Protein AF-A0A3D4EAX2-F1 (afdb_monomer)

Secondary structure (DSSP, 8-state):
--TTS---SSPEEETTEEE-SS-TT--SS-TT--EEE-SSTTHHHHHHTTSPTT-BPPPHHHHHTTTTSB---EEETTEEEEEEESS---GGGGGSTT--EEEEE--BBEETT-SS-BTTTTEEEEEEEEEEEETTEEEEEEEEEEEETTEEEEEEES---TTEEEE---EE-

Sequence (173 aa):
MDKNGINFGPGIIIDDVIWAPVNCGATESEQYGKYYTLSNHRAFDDVREACPEGWQLPSCEDFLTLRERATNITINNNTKGVWFSNREVDYMDKYRKDIVAVFFPASGSMRMANDNPLGKESSGEYWTSESQFDSNAYEVSNVWLFYNTGKAAIETTLHVSYANGLSVRCVKK

pLDDT: mean 76.11, std 14.44, range [41.97, 94.5]

Structure (mmCIF, N/CA/C/O backbone):
data_AF-A0A3D4EAX2-F1
#
_entry.id   AF-A0A3D4EAX2-F1
#
loop_
_atom_site.group_PDB
_atom_site.id
_atom_site.type_symbol
_atom_site.label_atom_id
_atom_site.label_alt_id
_atom_site.label_comp_id
_atom_site.label_asym_id
_atom_site.label_entity_id
_atom_site.label_seq_id
_atom_site.pdbx_PDB_ins_code
_atom_site.Cartn_x
_atom_site.Cartn_y
_atom_site.Cartn_z
_atom_site.occupancy
_atom_site.B_iso_or_equiv
_atom_site.auth_seq_id
_atom_site.auth_comp_id
_atom_site.auth_asym_id
_atom_site.auth_atom_id
_atom_site.pdbx_PDB_model_num
ATOM 1 N N . MET A 1 1 ? 4.263 -15.351 3.133 1.00 53.34 1 MET A N 1
ATOM 2 C CA . MET A 1 1 ? 5.486 -15.795 2.435 1.00 53.34 1 MET A CA 1
ATOM 3 C C . MET A 1 1 ? 5.644 -14.940 1.195 1.00 53.34 1 MET A C 1
ATOM 5 O O . MET A 1 1 ? 4.724 -14.987 0.398 1.00 53.34 1 MET A O 1
ATOM 9 N N . ASP A 1 2 ? 6.690 -14.121 1.079 1.00 60.00 2 ASP A N 1
ATOM 10 C CA . ASP A 1 2 ? 7.005 -13.366 -0.146 1.00 60.00 2 ASP A CA 1
ATOM 11 C C . ASP A 1 2 ? 7.640 -14.278 -1.218 1.00 60.00 2 ASP A C 1
ATOM 13 O O . ASP A 1 2 ? 7.827 -15.476 -0.985 1.00 60.00 2 ASP A O 1
ATOM 17 N N . LYS A 1 3 ? 7.992 -13.732 -2.392 1.00 56.53 3 LYS A N 1
ATOM 18 C CA . LYS A 1 3 ? 8.606 -14.512 -3.485 1.00 56.53 3 LYS A CA 1
ATOM 19 C C . LYS A 1 3 ? 9.954 -15.166 -3.138 1.00 56.53 3 LYS A C 1
ATOM 21 O O . LYS A 1 3 ? 10.424 -16.008 -3.891 1.00 56.53 3 LYS A O 1
ATOM 26 N N . ASN A 1 4 ? 10.568 -14.798 -2.010 1.00 59.88 4 ASN A N 1
ATOM 27 C CA . ASN A 1 4 ? 11.835 -15.351 -1.526 1.00 59.88 4 ASN A CA 1
ATOM 28 C C . ASN A 1 4 ? 11.642 -16.321 -0.349 1.00 59.88 4 ASN A C 1
ATOM 30 O O . ASN A 1 4 ? 12.619 -16.712 0.287 1.00 59.88 4 ASN A O 1
ATOM 34 N N . GLY A 1 5 ? 10.403 -16.699 -0.021 1.00 58.22 5 GLY A N 1
ATOM 35 C CA . GLY A 1 5 ? 10.131 -17.642 1.061 1.00 58.22 5 GLY A CA 1
ATOM 36 C C . GLY A 1 5 ? 10.018 -17.011 2.454 1.00 58.22 5 GLY A C 1
ATOM 37 O O . GLY A 1 5 ? 9.813 -17.737 3.427 1.00 58.22 5 GLY A O 1
ATOM 38 N N . ILE A 1 6 ? 10.088 -15.680 2.593 1.00 63.84 6 ILE A N 1
ATOM 39 C CA . ILE A 1 6 ? 10.049 -15.027 3.910 1.00 63.84 6 ILE A CA 1
ATOM 40 C C . ILE A 1 6 ? 8.600 -14.876 4.378 1.00 63.84 6 ILE A C 1
ATOM 42 O O . ILE A 1 6 ? 7.769 -14.245 3.718 1.00 63.84 6 ILE A O 1
ATOM 46 N N . ASN A 1 7 ? 8.264 -15.472 5.525 1.00 66.12 7 ASN A N 1
ATOM 47 C CA . ASN A 1 7 ? 6.908 -15.475 6.064 1.00 66.12 7 ASN A CA 1
ATOM 48 C C . ASN A 1 7 ? 6.746 -14.516 7.251 1.00 66.12 7 ASN A C 1
ATOM 50 O O . ASN A 1 7 ? 7.128 -14.835 8.369 1.00 66.12 7 ASN A O 1
ATOM 54 N N . PHE A 1 8 ? 6.100 -13.376 7.014 1.00 70.00 8 PHE A N 1
ATOM 55 C CA . PHE A 1 8 ? 5.812 -12.357 8.030 1.00 70.00 8 PHE A CA 1
ATOM 56 C C . PHE A 1 8 ? 4.486 -12.577 8.775 1.00 70.00 8 PHE A C 1
ATOM 58 O O . PHE A 1 8 ? 3.895 -11.636 9.296 1.00 70.00 8 PHE A O 1
ATOM 65 N N . GLY A 1 9 ? 4.008 -13.821 8.811 1.00 75.50 9 GLY A N 1
ATOM 66 C CA . GLY A 1 9 ? 2.752 -14.195 9.452 1.00 75.50 9 GLY A CA 1
ATOM 67 C C . GLY A 1 9 ? 1.587 -14.387 8.474 1.00 75.50 9 GLY A C 1
ATOM 68 O O . GLY A 1 9 ? 1.766 -14.319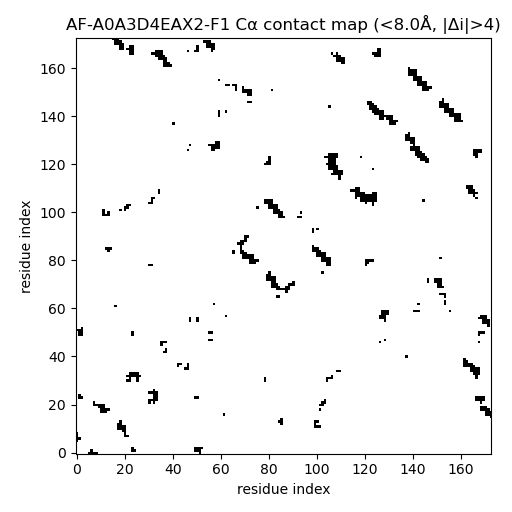 7.252 1.00 75.50 9 GLY A O 1
ATOM 69 N N . PRO A 1 10 ? 0.391 -14.702 9.004 1.00 83.19 10 PRO A N 1
ATOM 70 C CA . PRO A 1 10 ? -0.803 -14.911 8.195 1.00 83.19 10 PRO A CA 1
ATOM 71 C C . PRO A 1 10 ? -1.265 -13.613 7.520 1.00 83.19 10 PRO A C 1
ATOM 73 O O . PRO A 1 10 ? -0.934 -12.510 7.953 1.00 83.19 10 PRO A O 1
ATOM 76 N N . GLY A 1 11 ? -2.052 -13.760 6.453 1.00 87.69 11 GLY A N 1
ATOM 77 C CA . GLY A 1 11 ? -2.754 -12.635 5.844 1.00 87.69 11 GLY A CA 1
ATOM 78 C C . GLY A 1 11 ? -3.774 -12.025 6.804 1.00 87.69 11 GLY A C 1
ATOM 79 O O . GLY A 1 11 ? -4.354 -12.726 7.634 1.00 87.69 11 GLY A O 1
ATOM 80 N N . ILE A 1 12 ? -3.980 -10.719 6.679 1.00 89.69 12 ILE A N 1
ATOM 81 C CA . ILE A 1 12 ? -4.881 -9.939 7.520 1.00 89.69 12 ILE A CA 1
ATOM 82 C C . ILE A 1 12 ? -6.174 -9.694 6.752 1.00 89.69 12 ILE A C 1
ATOM 84 O O . ILE A 1 12 ? -6.160 -9.059 5.702 1.00 89.69 12 ILE A O 1
ATOM 88 N N . ILE A 1 13 ? -7.282 -10.211 7.271 1.00 90.12 13 ILE A N 1
ATOM 89 C CA . ILE A 1 13 ? -8.594 -10.088 6.635 1.00 90.12 13 ILE A CA 1
ATOM 90 C C . ILE A 1 13 ? -9.207 -8.742 7.025 1.00 90.12 13 ILE A C 1
ATOM 92 O O . ILE A 1 13 ? -9.443 -8.487 8.208 1.00 90.12 13 ILE A O 1
ATOM 96 N N . ILE A 1 14 ? -9.460 -7.893 6.033 1.00 86.94 14 ILE A N 1
ATOM 97 C CA . ILE A 1 14 ? -10.247 -6.666 6.171 1.00 86.94 14 ILE A CA 1
ATOM 98 C C . ILE A 1 14 ? -11.342 -6.736 5.114 1.00 86.94 14 ILE A C 1
ATOM 100 O O . ILE A 1 14 ? -11.050 -6.744 3.920 1.00 86.94 14 ILE A O 1
ATOM 104 N N . ASP A 1 15 ? -12.588 -6.832 5.577 1.00 85.94 15 ASP A N 1
ATOM 105 C CA . ASP A 1 15 ? -13.743 -7.240 4.769 1.00 85.94 15 ASP A CA 1
ATOM 106 C C . ASP A 1 15 ? -13.476 -8.555 4.020 1.00 85.94 15 ASP A C 1
ATOM 108 O O . ASP A 1 15 ? -13.076 -9.545 4.633 1.00 85.94 15 ASP A O 1
ATOM 112 N N . ASP A 1 16 ? -13.661 -8.548 2.702 1.00 89.12 16 ASP A N 1
ATOM 113 C CA . ASP A 1 16 ? -13.468 -9.688 1.812 1.00 89.12 16 ASP A CA 1
ATOM 114 C C . ASP A 1 16 ? -12.062 -9.706 1.180 1.00 89.12 16 ASP A C 1
ATOM 116 O O . ASP A 1 16 ? -11.790 -10.492 0.273 1.00 89.12 16 ASP A O 1
ATOM 120 N N . VAL A 1 17 ? -11.144 -8.846 1.647 1.00 92.12 17 VAL A N 1
ATOM 121 C CA . VAL A 1 17 ? -9.770 -8.748 1.133 1.00 92.12 17 VAL A CA 1
ATOM 122 C C . VAL A 1 17 ? -8.772 -9.226 2.182 1.00 92.12 17 VAL A C 1
ATOM 124 O O . VAL A 1 17 ? -8.700 -8.723 3.306 1.00 92.12 17 VAL A O 1
ATOM 127 N N . ILE A 1 18 ? -7.935 -10.186 1.794 1.00 93.88 18 ILE A N 1
ATOM 128 C CA . ILE A 1 18 ? -6.834 -10.674 2.620 1.00 93.88 18 ILE A CA 1
ATOM 129 C C . ILE A 1 18 ? -5.571 -9.898 2.245 1.00 93.88 18 ILE A C 1
ATOM 131 O O . ILE A 1 18 ? -4.991 -10.115 1.184 1.00 93.88 18 ILE A O 1
ATOM 135 N N . TRP A 1 19 ? -5.104 -9.024 3.129 1.00 93.38 19 TRP A N 1
ATOM 136 C CA . TRP A 1 19 ? -3.898 -8.221 2.941 1.00 93.38 19 TRP A CA 1
ATOM 137 C C . TRP A 1 19 ? -2.638 -8.950 3.402 1.00 93.38 19 TRP A C 1
ATOM 139 O O . TRP A 1 19 ? -2.620 -9.612 4.443 1.00 93.38 19 TRP A O 1
ATOM 149 N N . ALA A 1 20 ? -1.544 -8.799 2.655 1.00 93.44 20 ALA A N 1
ATOM 150 C CA . ALA A 1 20 ? -0.243 -9.276 3.101 1.00 93.44 20 ALA A CA 1
ATOM 151 C C . ALA A 1 20 ? 0.201 -8.488 4.350 1.00 93.44 20 ALA A C 1
ATOM 153 O O . ALA A 1 20 ? 0.024 -7.267 4.402 1.00 93.44 20 ALA A O 1
ATOM 154 N N . PRO A 1 21 ? 0.817 -9.137 5.354 1.00 90.75 21 PRO A N 1
ATOM 155 C CA . PRO A 1 21 ? 1.182 -8.470 6.606 1.00 90.75 21 PRO A CA 1
ATOM 156 C C . PRO A 1 21 ? 2.315 -7.443 6.444 1.00 90.75 21 PRO A C 1
ATOM 158 O O . PRO A 1 21 ? 2.395 -6.497 7.227 1.00 90.75 21 PRO A O 1
ATOM 161 N N . VAL A 1 22 ? 3.143 -7.554 5.395 1.00 91.62 22 VAL A N 1
ATOM 162 C CA . VAL A 1 22 ? 4.217 -6.593 5.067 1.00 91.62 22 VAL A CA 1
ATOM 163 C C . VAL A 1 22 ? 4.293 -6.286 3.567 1.00 91.62 22 VAL A C 1
ATOM 165 O O . VAL A 1 22 ? 3.704 -6.995 2.749 1.00 91.62 22 VAL A O 1
ATOM 168 N N . ASN A 1 23 ? 5.032 -5.229 3.215 1.00 92.62 23 ASN A N 1
ATOM 169 C CA . ASN A 1 23 ? 5.394 -4.920 1.831 1.00 92.62 23 ASN A CA 1
ATOM 170 C C . ASN A 1 23 ? 6.325 -6.005 1.272 1.00 92.62 23 ASN A C 1
ATOM 172 O O . ASN A 1 23 ? 7.128 -6.587 2.007 1.00 92.62 23 ASN A O 1
ATOM 176 N N . CYS A 1 24 ? 6.270 -6.251 -0.035 1.00 90.94 24 CYS A N 1
ATOM 177 C CA . CYS A 1 24 ? 7.199 -7.172 -0.681 1.00 90.94 24 CYS A CA 1
ATOM 178 C C . CYS A 1 24 ? 8.654 -6.725 -0.485 1.00 90.94 24 CYS A C 1
ATOM 180 O O . CYS A 1 24 ? 8.990 -5.542 -0.591 1.00 90.94 24 CYS A O 1
ATOM 182 N N . GLY A 1 25 ? 9.526 -7.692 -0.191 1.00 88.75 25 GLY A N 1
ATOM 183 C CA . GLY A 1 25 ? 10.940 -7.442 0.066 1.00 88.75 25 GLY A CA 1
ATOM 184 C C . GLY A 1 25 ? 11.254 -6.809 1.423 1.00 88.75 25 GLY A C 1
ATOM 185 O O . GLY A 1 25 ? 12.405 -6.425 1.624 1.00 88.75 25 GLY A O 1
ATOM 186 N N . ALA A 1 26 ? 10.280 -6.696 2.333 1.00 89.62 26 ALA A N 1
ATOM 187 C CA . ALA A 1 26 ? 10.557 -6.341 3.721 1.00 89.62 26 ALA A CA 1
ATOM 188 C C . ALA A 1 26 ? 11.442 -7.401 4.395 1.00 89.62 26 ALA A C 1
ATOM 190 O O . ALA A 1 26 ? 11.414 -8.578 4.033 1.00 89.62 26 ALA A O 1
ATOM 191 N N . THR A 1 27 ? 12.224 -6.974 5.382 1.00 87.81 27 THR A N 1
ATOM 192 C CA . THR A 1 27 ? 13.052 -7.814 6.260 1.00 87.81 27 THR A CA 1
ATOM 193 C C . THR A 1 27 ? 12.905 -7.338 7.707 1.00 87.81 27 THR A C 1
ATOM 195 O O . THR A 1 27 ? 12.295 -6.301 7.966 1.00 87.81 27 THR A O 1
ATOM 198 N N . GLU A 1 28 ? 13.474 -8.066 8.672 1.00 81.81 28 GLU A N 1
ATOM 199 C CA . GLU A 1 28 ? 13.486 -7.622 10.077 1.00 81.81 28 GLU A CA 1
ATOM 200 C C . GLU A 1 28 ? 14.156 -6.248 10.256 1.00 81.81 28 GLU A C 1
ATOM 202 O O . GLU A 1 28 ? 13.723 -5.454 11.092 1.00 81.81 28 GLU A O 1
ATOM 207 N N . SER A 1 29 ? 15.179 -5.955 9.445 1.00 84.75 29 SER A N 1
ATOM 208 C CA . SER A 1 29 ? 15.936 -4.700 9.482 1.00 84.75 29 SER A CA 1
ATOM 209 C C . SER A 1 29 ? 15.396 -3.614 8.546 1.00 84.75 29 SER A C 1
ATOM 211 O O . SER A 1 29 ? 15.726 -2.448 8.733 1.00 84.75 29 SER A O 1
ATOM 213 N N . GLU A 1 30 ? 14.606 -3.974 7.531 1.00 87.69 30 GLU A N 1
ATOM 214 C CA . GLU A 1 30 ? 14.038 -3.047 6.545 1.00 87.69 30 GLU A CA 1
ATOM 215 C C . GLU A 1 30 ? 12.545 -3.330 6.357 1.00 87.69 30 GLU A C 1
ATOM 217 O O . GLU A 1 30 ? 12.123 -4.108 5.500 1.00 87.69 30 GLU A O 1
ATOM 222 N N . GLN A 1 31 ? 11.728 -2.708 7.200 1.00 89.44 31 GLN A N 1
ATOM 223 C CA . GLN A 1 31 ? 10.286 -2.946 7.244 1.00 89.44 31 GLN A CA 1
ATOM 224 C C . GLN A 1 31 ? 9.493 -2.108 6.234 1.00 89.44 31 GLN A C 1
ATOM 226 O O . GLN A 1 31 ? 8.312 -2.391 6.021 1.00 89.44 31 GLN A O 1
ATOM 231 N N . TYR A 1 32 ? 10.105 -1.104 5.587 1.00 90.75 32 TYR A N 1
ATOM 232 C CA . TYR A 1 32 ? 9.440 -0.350 4.518 1.00 90.75 32 TYR A CA 1
ATOM 233 C C . TYR A 1 32 ? 9.305 -1.184 3.233 1.00 90.75 32 TYR A C 1
ATOM 235 O O . TYR A 1 32 ? 8.423 -0.911 2.415 1.00 90.75 32 TYR A O 1
ATOM 243 N N . GLY A 1 33 ? 10.111 -2.240 3.081 1.00 90.50 33 GLY A N 1
ATOM 244 C CA . GLY A 1 33 ? 10.117 -3.113 1.909 1.00 90.50 33 GLY A CA 1
ATOM 245 C C . GLY A 1 33 ? 10.938 -2.567 0.744 1.00 90.50 33 GLY A C 1
ATOM 246 O O . GLY A 1 33 ? 11.654 -1.573 0.866 1.00 90.50 33 GLY A O 1
ATOM 247 N N . LYS A 1 34 ? 10.856 -3.250 -0.402 1.00 89.75 34 LYS A N 1
ATOM 248 C CA . LYS A 1 34 ? 11.548 -2.843 -1.631 1.00 89.75 34 LYS A CA 1
ATOM 249 C C . LYS A 1 34 ? 10.698 -1.881 -2.457 1.00 89.75 34 LYS A C 1
ATOM 251 O O . LYS A 1 34 ? 9.468 -1.947 -2.449 1.00 89.75 34 LYS A O 1
ATOM 256 N N . TYR A 1 35 ? 11.383 -1.036 -3.219 1.00 88.12 35 TYR A N 1
ATOM 257 C CA . TYR A 1 35 ? 10.782 -0.238 -4.283 1.00 88.12 35 TYR A CA 1
ATOM 258 C C . TYR A 1 35 ? 10.903 -0.987 -5.605 1.00 88.12 35 TYR A C 1
ATOM 260 O O . TYR A 1 35 ? 11.965 -1.525 -5.923 1.00 88.12 35 TYR A O 1
ATOM 268 N N . TYR A 1 36 ? 9.822 -0.999 -6.372 1.00 85.56 36 TYR A N 1
ATOM 269 C CA . TYR A 1 36 ? 9.753 -1.626 -7.686 1.00 85.56 36 TYR A CA 1
ATOM 270 C C . TYR A 1 36 ? 9.533 -0.531 -8.724 1.00 85.56 36 TYR A C 1
ATOM 272 O O . TYR A 1 36 ? 8.622 0.275 -8.559 1.00 85.56 36 TYR A O 1
ATOM 280 N N . THR A 1 37 ? 10.379 -0.458 -9.748 1.00 79.94 37 THR A N 1
ATOM 281 C CA . THR A 1 37 ? 10.351 0.590 -10.781 1.00 79.94 37 THR A CA 1
ATOM 282 C C . THR A 1 37 ? 9.860 0.036 -12.111 1.00 79.94 37 THR A C 1
ATOM 284 O O . THR A 1 37 ? 10.070 -1.136 -12.420 1.00 79.94 37 THR A O 1
ATOM 287 N N . LEU A 1 38 ? 9.274 0.902 -12.941 1.00 74.75 38 LEU A N 1
ATOM 288 C CA . LEU A 1 38 ? 8.928 0.562 -14.317 1.00 74.75 38 LEU A CA 1
ATOM 289 C C . LEU A 1 38 ? 10.023 1.040 -15.261 1.00 74.75 38 LEU A C 1
ATOM 291 O O . LEU A 1 38 ? 9.974 2.145 -15.789 1.00 74.75 38 LEU A O 1
ATOM 295 N N . SER A 1 39 ? 11.040 0.208 -15.476 1.00 63.84 39 SER A N 1
ATOM 296 C CA . SER A 1 39 ? 12.099 0.528 -16.443 1.00 63.84 39 SER A CA 1
ATOM 297 C C . SER A 1 39 ? 11.609 0.493 -17.902 1.00 63.84 39 SER A C 1
ATOM 299 O O . SER A 1 39 ? 12.236 1.099 -18.768 1.00 63.84 39 SER A O 1
ATOM 301 N N . ASN A 1 40 ? 10.505 -0.213 -18.183 1.00 59.88 40 ASN A N 1
ATOM 302 C CA . ASN A 1 40 ? 9.794 -0.294 -19.466 1.00 59.88 40 ASN A CA 1
ATOM 303 C C . ASN A 1 40 ? 8.475 -1.090 -19.284 1.00 59.88 40 ASN A C 1
ATOM 305 O O . ASN A 1 40 ? 8.097 -1.424 -18.168 1.00 59.88 40 ASN A O 1
ATOM 309 N N . HIS A 1 41 ? 7.789 -1.439 -20.375 1.00 54.97 41 HIS A N 1
ATOM 310 C CA . HIS A 1 41 ? 6.531 -2.198 -20.349 1.00 54.97 41 HIS A CA 1
ATOM 311 C C . HIS A 1 41 ? 6.614 -3.579 -19.686 1.00 54.97 41 HIS A C 1
ATOM 313 O O . HIS A 1 41 ? 5.693 -3.961 -18.972 1.00 54.97 41 HIS A O 1
ATOM 319 N N . ARG A 1 42 ? 7.723 -4.310 -19.870 1.00 60.62 42 ARG A N 1
ATOM 320 C CA . ARG A 1 42 ? 7.944 -5.605 -19.202 1.00 60.62 42 ARG A CA 1
ATOM 321 C C . ARG A 1 42 ? 8.170 -5.436 -17.707 1.00 60.62 42 ARG A C 1
ATOM 323 O O . ARG A 1 42 ? 7.889 -6.343 -16.940 1.00 60.62 42 ARG A O 1
ATOM 330 N N . ALA A 1 43 ? 8.616 -4.259 -17.278 1.00 65.06 43 ALA A N 1
ATOM 331 C CA . ALA A 1 43 ? 8.815 -3.991 -15.864 1.00 65.06 43 ALA A CA 1
ATOM 332 C C . ALA A 1 43 ? 7.491 -3.931 -15.083 1.00 65.06 43 ALA A C 1
ATOM 334 O O . ALA A 1 43 ? 7.508 -4.085 -13.867 1.00 65.06 43 ALA A O 1
ATOM 335 N N . PHE A 1 44 ? 6.334 -3.760 -15.742 1.00 71.75 44 PHE A N 1
ATOM 336 C CA . PHE A 1 44 ? 5.052 -3.898 -15.040 1.00 71.75 44 PHE A CA 1
ATOM 337 C C . PHE A 1 44 ? 4.750 -5.364 -14.702 1.00 71.75 44 PHE A C 1
ATOM 339 O O . PHE A 1 44 ? 4.159 -5.640 -13.658 1.00 71.75 44 PHE A O 1
ATOM 346 N N . ASP A 1 45 ? 5.235 -6.311 -15.509 1.00 73.25 45 ASP A N 1
ATOM 347 C CA . ASP A 1 45 ? 5.189 -7.730 -15.155 1.00 73.25 45 ASP A CA 1
ATOM 348 C C . ASP A 1 45 ? 6.098 -8.017 -13.951 1.00 73.25 45 ASP A C 1
ATOM 350 O O . ASP A 1 45 ? 5.653 -8.686 -13.026 1.00 73.25 45 ASP A O 1
ATOM 354 N N . ASP A 1 46 ? 7.278 -7.390 -13.851 1.00 76.94 46 ASP A N 1
ATOM 355 C CA . ASP A 1 46 ? 8.142 -7.507 -12.659 1.00 76.94 46 ASP A CA 1
ATOM 356 C C . ASP A 1 46 ? 7.450 -7.017 -11.368 1.00 76.94 46 ASP A C 1
ATOM 358 O O . ASP A 1 46 ? 7.669 -7.570 -10.283 1.00 76.94 46 ASP A O 1
ATOM 362 N N . VAL A 1 47 ? 6.613 -5.972 -11.465 1.00 82.88 47 VAL A N 1
ATOM 363 C CA . VAL A 1 47 ? 5.795 -5.475 -10.343 1.00 82.88 47 VAL A CA 1
ATOM 364 C C . VAL A 1 47 ? 4.699 -6.479 -9.984 1.00 82.88 47 VAL A C 1
ATOM 366 O O . VAL A 1 47 ? 4.489 -6.748 -8.802 1.00 82.88 47 VAL A O 1
ATOM 369 N N . ARG A 1 48 ? 4.024 -7.080 -10.972 1.00 81.44 48 ARG A N 1
ATOM 370 C CA . ARG A 1 48 ? 3.013 -8.128 -10.732 1.00 81.44 48 ARG A CA 1
ATOM 371 C C . ARG A 1 48 ? 3.631 -9.382 -10.111 1.00 81.44 48 ARG A C 1
ATOM 373 O O . ARG A 1 48 ? 3.104 -9.907 -9.133 1.00 81.44 48 ARG A O 1
ATOM 380 N N . GLU A 1 49 ? 4.787 -9.802 -10.613 1.00 85.00 49 GLU A N 1
ATOM 381 C CA . GLU A 1 49 ? 5.577 -10.937 -10.122 1.00 85.00 49 GLU A CA 1
ATOM 382 C C . GLU A 1 49 ? 6.276 -10.657 -8.780 1.00 85.00 49 GLU A C 1
ATOM 384 O O . GLU A 1 49 ? 6.890 -11.543 -8.176 1.00 85.00 49 GLU A O 1
ATOM 389 N N . ALA A 1 50 ? 6.202 -9.427 -8.261 1.00 88.12 50 ALA A N 1
ATOM 390 C CA . ALA A 1 50 ? 6.604 -9.152 -6.887 1.00 88.12 50 ALA A CA 1
ATOM 391 C C . ALA A 1 50 ? 5.721 -9.903 -5.885 1.00 88.12 50 ALA A C 1
ATOM 393 O O . ALA A 1 50 ? 6.196 -10.244 -4.795 1.00 88.12 50 ALA A O 1
ATOM 394 N N . CYS A 1 51 ? 4.457 -10.145 -6.243 1.00 89.69 51 CYS A N 1
ATOM 395 C CA . CYS A 1 51 ? 3.548 -10.910 -5.417 1.00 89.69 51 CYS A CA 1
ATOM 396 C C . CYS A 1 51 ? 3.827 -12.419 -5.526 1.00 89.69 51 CYS A C 1
ATOM 398 O O . CYS A 1 51 ? 3.997 -12.947 -6.622 1.00 89.69 51 CYS A O 1
ATOM 400 N N . PRO A 1 52 ? 3.900 -13.126 -4.387 1.00 87.38 52 PRO A N 1
ATOM 401 C CA . PRO A 1 52 ? 4.096 -14.574 -4.346 1.00 87.38 52 PRO A CA 1
ATOM 402 C C . PRO A 1 52 ? 2.883 -15.323 -4.914 1.00 87.38 52 PRO A C 1
ATOM 404 O O . PRO A 1 52 ? 1.787 -14.775 -4.997 1.00 87.38 52 PRO A O 1
ATOM 407 N N . GLU A 1 53 ? 3.052 -16.607 -5.233 1.00 85.88 53 GLU A N 1
ATOM 408 C CA . GLU A 1 53 ? 1.984 -17.432 -5.809 1.00 85.88 53 GLU A CA 1
ATOM 409 C C . GLU A 1 53 ? 0.680 -17.388 -4.986 1.00 85.88 53 GLU A C 1
ATOM 411 O O . GLU A 1 53 ? 0.666 -17.473 -3.749 1.00 85.88 53 GLU A O 1
ATOM 416 N N . GLY A 1 54 ? -0.435 -17.221 -5.700 1.00 88.88 54 GLY A N 1
ATOM 417 C CA . GLY A 1 54 ? -1.768 -17.057 -5.129 1.00 88.88 54 GLY A CA 1
ATOM 418 C C . GLY A 1 54 ? -2.036 -15.676 -4.530 1.00 88.88 54 GLY A C 1
ATOM 419 O O . GLY A 1 54 ? -3.138 -15.459 -4.047 1.00 88.88 54 GLY A O 1
ATOM 420 N N . TRP A 1 55 ? -1.070 -14.758 -4.528 1.00 92.25 55 TRP A N 1
ATOM 421 C CA . TRP A 1 55 ? -1.267 -13.352 -4.186 1.00 92.25 55 TRP A CA 1
ATOM 422 C C . TRP A 1 55 ? -1.192 -12.486 -5.443 1.00 92.25 55 TRP A C 1
ATOM 424 O O . TRP A 1 55 ? -0.540 -12.845 -6.418 1.00 92.25 55 TRP A O 1
ATOM 434 N N . GLN A 1 56 ? -1.833 -11.324 -5.407 1.00 92.88 56 GLN A N 1
ATOM 435 C CA . GLN A 1 56 ? -1.884 -10.392 -6.533 1.00 92.88 56 GLN A CA 1
ATOM 436 C C . GLN A 1 56 ? -1.697 -8.944 -6.080 1.00 92.88 56 GLN A C 1
ATOM 438 O O . GLN A 1 56 ? -1.787 -8.639 -4.886 1.00 92.88 56 GLN A O 1
ATOM 443 N N . LEU A 1 57 ? -1.442 -8.052 -7.041 1.00 90.25 57 LEU A N 1
ATOM 444 C CA . LEU A 1 57 ? -1.495 -6.616 -6.791 1.00 90.25 57 LEU A CA 1
ATOM 445 C C . LEU A 1 57 ? -2.930 -6.201 -6.419 1.00 90.25 57 LEU A C 1
ATOM 447 O O . LEU A 1 57 ? -3.877 -6.656 -7.063 1.00 90.25 57 LEU A O 1
ATOM 451 N N . PRO A 1 58 ? -3.100 -5.335 -5.412 1.00 90.31 58 PRO A N 1
ATOM 452 C CA . PRO A 1 58 ? -4.386 -4.736 -5.083 1.00 90.31 58 PRO A CA 1
ATOM 453 C C . PRO A 1 58 ? -4.851 -3.809 -6.203 1.00 90.31 58 PRO A C 1
ATOM 455 O O . PRO A 1 58 ? -4.046 -3.152 -6.856 1.00 90.31 58 PRO A O 1
ATOM 458 N N . SER A 1 59 ? -6.159 -3.738 -6.392 1.00 87.88 59 SER A N 1
ATOM 459 C CA . SER A 1 59 ? -6.819 -2.692 -7.177 1.00 87.88 59 SER A CA 1
ATOM 460 C C . SER A 1 59 ? -6.865 -1.366 -6.406 1.00 87.88 59 SER A C 1
ATOM 462 O O . SER A 1 59 ? -6.704 -1.330 -5.182 1.00 87.88 59 SER A O 1
ATOM 464 N N . CYS A 1 60 ? -7.140 -0.262 -7.093 1.00 83.31 60 CYS A N 1
ATOM 465 C CA . CYS A 1 60 ? -7.516 1.000 -6.465 1.00 83.31 60 CYS A CA 1
ATOM 466 C C . CYS A 1 60 ? -8.726 0.816 -5.539 1.00 83.31 60 CYS A C 1
ATOM 468 O O . CYS A 1 60 ? -8.744 1.377 -4.445 1.00 83.31 60 CYS A O 1
ATOM 470 N N . GLU A 1 61 ? -9.712 0.012 -5.947 1.00 84.56 61 GLU A N 1
ATOM 471 C CA . GLU A 1 61 ? -10.903 -0.273 -5.140 1.00 84.56 61 GLU A CA 1
ATOM 472 C C . GLU A 1 61 ? -10.537 -0.936 -3.805 1.00 84.56 61 GLU A C 1
ATOM 474 O O . GLU A 1 61 ? -11.030 -0.503 -2.764 1.00 84.56 61 GLU A O 1
ATOM 479 N N . ASP A 1 62 ? -9.591 -1.884 -3.807 1.00 88.94 62 ASP A N 1
ATOM 480 C CA . ASP A 1 62 ? -9.095 -2.524 -2.579 1.00 88.94 62 ASP A CA 1
ATOM 481 C C . ASP A 1 62 ? -8.573 -1.498 -1.584 1.00 88.94 62 ASP A C 1
ATOM 483 O O . ASP A 1 62 ? -8.943 -1.514 -0.412 1.00 88.94 62 ASP A O 1
ATOM 487 N N . PHE A 1 63 ? -7.748 -0.564 -2.049 1.00 86.38 63 PH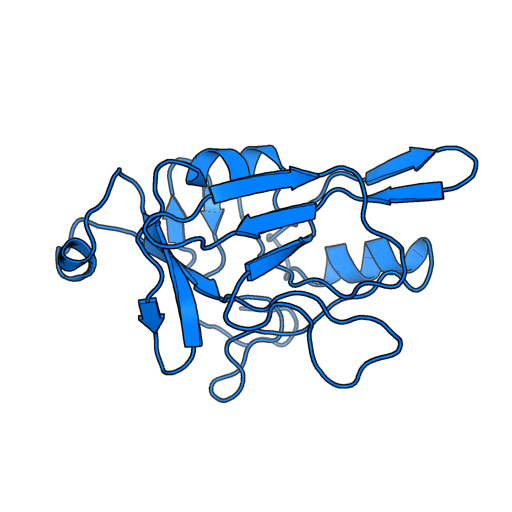E A N 1
ATOM 488 C CA . PHE A 1 63 ? -7.246 0.508 -1.202 1.00 86.38 63 PHE A CA 1
ATOM 489 C C . PHE A 1 63 ? -8.351 1.447 -0.722 1.00 86.38 63 PHE A C 1
ATOM 491 O O . PHE A 1 63 ? -8.337 1.852 0.439 1.00 86.38 63 PHE A O 1
ATOM 498 N N . LEU A 1 64 ? -9.321 1.784 -1.573 1.00 82.88 64 LEU A N 1
ATOM 499 C CA . LEU A 1 64 ? -10.429 2.662 -1.194 1.00 82.88 64 LEU A CA 1
ATOM 500 C C . LEU A 1 64 ? -11.289 2.065 -0.074 1.00 82.88 64 LEU A C 1
ATOM 502 O O . LEU A 1 64 ? -11.791 2.828 0.754 1.00 82.88 64 LEU A O 1
ATOM 506 N N . THR A 1 65 ? -11.379 0.734 0.041 1.00 84.31 65 THR A N 1
ATOM 507 C CA . THR A 1 65 ? -12.040 0.088 1.193 1.00 84.31 65 THR A CA 1
ATOM 508 C C . THR A 1 65 ? -11.376 0.430 2.535 1.00 84.31 65 THR A C 1
ATOM 510 O O . THR A 1 65 ? -12.023 0.405 3.583 1.00 84.31 65 THR A O 1
ATOM 513 N N . LEU A 1 66 ? -10.089 0.792 2.535 1.00 83.69 66 LEU A N 1
ATOM 514 C CA . LEU A 1 66 ? -9.338 1.133 3.745 1.00 83.69 66 LEU A CA 1
ATOM 515 C C . LEU A 1 66 ? -9.503 2.604 4.161 1.00 83.69 66 LEU A C 1
ATOM 517 O O . LEU A 1 66 ? -9.155 2.964 5.287 1.00 83.69 66 LEU A O 1
ATOM 521 N N . ARG A 1 67 ? -10.038 3.462 3.282 1.00 77.69 67 ARG A N 1
ATOM 522 C CA . ARG A 1 67 ? -9.965 4.930 3.392 1.00 77.69 67 ARG A CA 1
ATOM 523 C C . ARG A 1 67 ? -10.466 5.490 4.719 1.00 77.69 67 ARG A C 1
ATOM 525 O O . ARG A 1 67 ? -9.810 6.344 5.306 1.00 77.69 67 ARG A O 1
ATOM 532 N N . GLU A 1 68 ? -11.600 5.004 5.207 1.00 75.38 68 GLU A N 1
ATOM 533 C CA . GLU A 1 68 ? -12.206 5.513 6.444 1.00 75.38 68 GLU A CA 1
ATOM 534 C C . GLU A 1 68 ? -11.788 4.725 7.697 1.00 75.38 68 GLU A C 1
ATOM 536 O O . GLU A 1 68 ? -12.268 4.998 8.793 1.00 75.38 68 GLU A O 1
ATOM 541 N N . ARG A 1 69 ? -10.868 3.760 7.561 1.00 78.38 69 ARG A N 1
ATOM 542 C CA . ARG A 1 69 ? -10.472 2.820 8.629 1.00 78.38 69 ARG A CA 1
ATOM 543 C C . ARG A 1 69 ? -9.053 3.036 9.142 1.00 78.38 69 ARG A C 1
ATOM 545 O O . ARG A 1 69 ? -8.472 2.156 9.780 1.00 78.38 69 ARG A O 1
ATOM 552 N N . ALA A 1 70 ? -8.493 4.190 8.812 1.00 79.31 70 ALA A N 1
ATOM 553 C CA . ALA A 1 70 ? -7.117 4.543 9.082 1.00 79.31 70 ALA A CA 1
ATOM 554 C C . ALA A 1 70 ? -6.954 5.194 10.458 1.00 79.31 70 ALA A C 1
ATOM 556 O O . ALA A 1 70 ? -7.701 6.107 10.813 1.00 79.31 70 ALA A O 1
ATOM 557 N N . THR A 1 71 ? -5.930 4.785 11.202 1.00 77.69 71 THR A N 1
ATOM 558 C CA . THR A 1 71 ? -5.501 5.501 12.407 1.00 77.69 71 THR A CA 1
ATOM 559 C C . THR A 1 71 ? -4.729 6.776 12.056 1.00 77.69 71 THR A C 1
ATOM 561 O O . THR A 1 71 ? -4.330 7.013 10.913 1.00 77.69 71 THR A O 1
ATOM 564 N N . ASN A 1 72 ? -4.395 7.561 13.080 1.00 76.81 72 ASN A N 1
ATOM 565 C CA . ASN A 1 72 ? -3.299 8.527 12.991 1.00 76.81 72 ASN A CA 1
ATOM 566 C C . ASN A 1 72 ? -1.967 7.827 12.687 1.00 76.81 72 ASN A C 1
ATOM 568 O O . ASN A 1 72 ? -1.817 6.626 12.946 1.00 76.81 72 ASN A O 1
ATOM 572 N N . ILE A 1 73 ? -0.988 8.593 12.187 1.00 78.44 73 ILE A N 1
ATOM 573 C CA . ILE A 1 73 ? 0.392 8.108 12.047 1.00 78.44 73 ILE A CA 1
ATOM 574 C C . ILE A 1 73 ? 0.862 7.566 13.384 1.00 78.44 73 ILE A C 1
ATOM 576 O O . ILE A 1 73 ? 0.705 8.202 14.428 1.00 78.44 73 ILE A O 1
ATOM 580 N N . THR A 1 74 ? 1.509 6.414 13.335 1.00 84.00 74 THR A N 1
ATOM 581 C CA . THR A 1 74 ? 2.184 5.839 14.484 1.00 84.00 74 THR A CA 1
ATOM 582 C C . THR A 1 74 ? 3.536 5.260 14.094 1.00 84.00 74 THR A C 1
ATOM 584 O O . THR A 1 74 ? 3.923 5.252 12.925 1.00 84.00 74 THR A O 1
ATOM 587 N N . ILE A 1 75 ? 4.256 4.782 15.103 1.00 87.31 75 ILE A N 1
ATOM 588 C CA . ILE A 1 75 ? 5.500 4.043 14.959 1.00 87.31 75 ILE A CA 1
ATOM 589 C C . ILE A 1 75 ? 5.214 2.590 15.331 1.00 87.31 75 I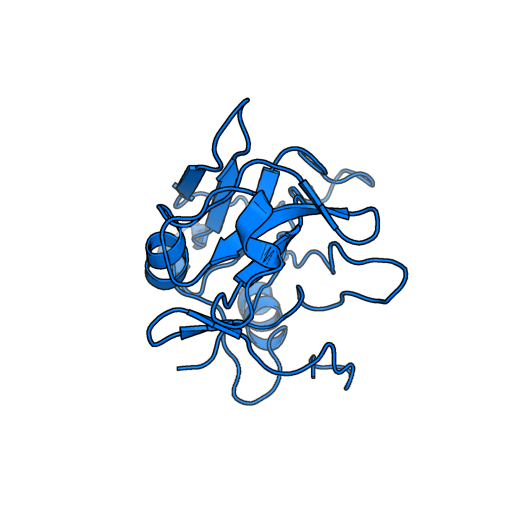LE A C 1
ATOM 591 O O . ILE A 1 75 ? 4.758 2.301 16.438 1.00 87.31 75 ILE A O 1
ATOM 595 N N . ASN A 1 76 ? 5.500 1.677 14.409 1.00 85.25 76 ASN A N 1
ATOM 596 C CA . ASN A 1 76 ? 5.460 0.238 14.629 1.00 85.25 76 ASN A CA 1
ATOM 597 C C . ASN A 1 76 ? 6.855 -0.334 14.367 1.00 85.25 76 ASN A C 1
ATOM 599 O O . ASN A 1 76 ? 7.369 -0.171 13.268 1.00 85.25 76 ASN A O 1
ATOM 603 N N . ASN A 1 77 ? 7.481 -0.954 15.371 1.00 84.69 77 ASN A N 1
ATOM 604 C CA . ASN A 1 77 ? 8.842 -1.504 15.281 1.00 84.69 77 ASN A CA 1
ATOM 605 C C . ASN A 1 77 ? 9.855 -0.561 14.587 1.00 84.69 77 ASN A C 1
ATOM 607 O O . ASN A 1 77 ? 10.579 -0.978 13.687 1.00 84.69 77 ASN A O 1
ATOM 611 N N . ASN A 1 78 ? 9.899 0.709 15.016 1.00 87.62 78 ASN A N 1
ATOM 612 C CA . ASN A 1 78 ? 10.737 1.794 14.466 1.00 87.62 78 ASN A CA 1
ATOM 613 C C . ASN A 1 78 ? 10.392 2.263 13.040 1.00 87.62 78 ASN A C 1
ATOM 615 O O . ASN A 1 78 ? 11.122 3.062 12.461 1.00 87.62 78 ASN A O 1
ATOM 619 N N . THR A 1 79 ? 9.253 1.838 12.502 1.00 90.06 79 THR A N 1
ATOM 620 C CA . THR A 1 79 ? 8.760 2.225 11.176 1.00 90.06 79 THR A CA 1
ATOM 621 C C . THR A 1 79 ? 7.564 3.151 11.334 1.00 90.06 79 THR A C 1
ATOM 623 O O . THR A 1 79 ? 6.595 2.797 12.009 1.00 90.06 79 THR A O 1
ATOM 626 N N . LYS A 1 80 ? 7.604 4.340 10.724 1.00 90.38 80 LYS A N 1
ATOM 627 C CA . LYS A 1 80 ? 6.438 5.235 10.683 1.00 90.38 80 LYS A CA 1
ATOM 628 C C . LYS A 1 80 ? 5.447 4.772 9.628 1.00 90.38 80 LYS A C 1
ATOM 630 O O . LYS A 1 80 ? 5.840 4.294 8.566 1.00 90.38 80 LYS A O 1
ATOM 635 N N . GLY A 1 81 ? 4.163 4.932 9.914 1.00 87.69 81 GLY A N 1
ATOM 636 C CA . GLY A 1 81 ? 3.092 4.513 9.019 1.00 87.69 81 GLY A CA 1
ATOM 637 C C . GLY A 1 81 ? 1.735 4.536 9.701 1.00 87.69 81 GLY A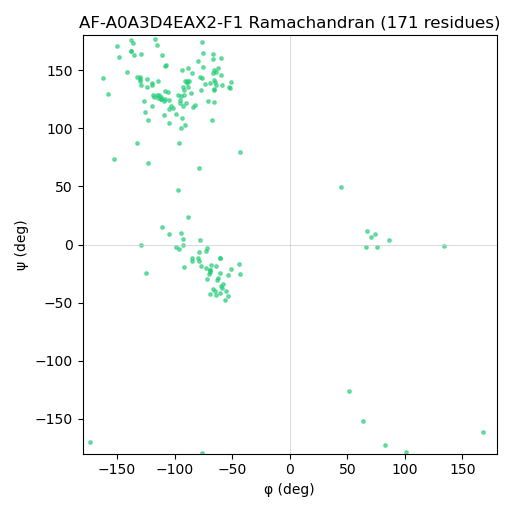 C 1
ATOM 638 O O . GLY A 1 81 ? 1.562 5.178 10.739 1.00 87.69 81 GLY A O 1
ATOM 639 N N . VAL A 1 82 ? 0.778 3.827 9.115 1.00 86.12 82 VAL A N 1
ATOM 640 C CA . VAL A 1 82 ? -0.621 3.837 9.547 1.00 86.12 82 VAL A CA 1
ATOM 641 C C . VAL A 1 82 ? -1.171 2.427 9.655 1.00 86.12 82 VAL A C 1
ATOM 643 O O . VAL A 1 82 ? -0.824 1.544 8.870 1.00 86.12 82 VAL A O 1
ATOM 646 N N . TRP A 1 83 ? -2.036 2.226 10.646 1.00 86.75 83 TRP A N 1
ATOM 647 C CA . TRP A 1 83 ? -2.844 1.023 10.748 1.00 86.75 83 TRP A CA 1
ATOM 648 C C . TRP A 1 83 ? -4.181 1.241 10.056 1.00 86.75 83 TRP A C 1
ATOM 650 O O . TRP A 1 83 ? -4.854 2.240 10.304 1.00 86.75 83 TRP A O 1
ATOM 660 N N . PHE A 1 84 ? -4.575 0.273 9.240 1.00 86.19 84 PHE A N 1
ATOM 661 C CA . PHE A 1 84 ? -5.939 0.147 8.748 1.00 86.19 84 PHE A CA 1
ATOM 662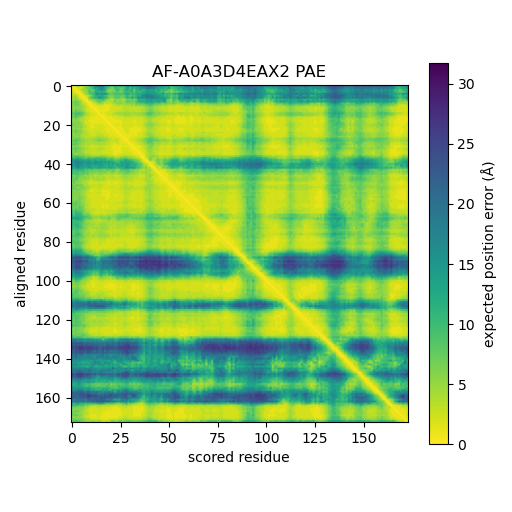 C C . PHE A 1 84 ? -6.581 -1.051 9.424 1.00 86.19 84 PHE A C 1
ATOM 664 O O . PHE A 1 84 ? -5.958 -2.110 9.495 1.00 86.19 84 PHE A O 1
ATOM 671 N N . SER A 1 85 ? -7.794 -0.893 9.944 1.00 84.12 85 SER A N 1
ATOM 672 C CA . SER A 1 85 ? -8.493 -1.980 10.634 1.00 84.12 85 SER A CA 1
ATOM 673 C C . SER A 1 85 ? -9.779 -2.393 9.927 1.00 84.12 85 SER A C 1
ATOM 675 O O . SER A 1 85 ? -10.165 -1.790 8.933 1.00 84.12 85 SER A O 1
ATOM 677 N N . ASN A 1 86 ? -10.457 -3.418 10.441 1.00 77.56 86 ASN A N 1
ATOM 678 C CA . ASN A 1 86 ? -11.767 -3.857 9.957 1.00 77.56 86 ASN A CA 1
ATOM 679 C C . ASN A 1 86 ? -12.954 -2.992 10.431 1.00 77.56 86 ASN A C 1
ATOM 681 O O . ASN A 1 86 ? -14.104 -3.319 10.148 1.00 77.56 86 ASN A O 1
ATOM 685 N N . ARG A 1 87 ? -12.706 -1.896 11.155 1.00 73.56 87 ARG A N 1
ATOM 686 C CA . ARG A 1 87 ? -13.720 -0.916 11.577 1.00 73.56 87 ARG A CA 1
ATOM 687 C C . ARG A 1 87 ? -13.105 0.485 11.703 1.00 73.56 87 ARG A C 1
ATOM 689 O O . ARG A 1 87 ? -11.889 0.642 11.621 1.00 73.56 87 ARG A O 1
ATOM 696 N N . GLU A 1 88 ? -13.925 1.513 11.887 1.00 65.00 88 GLU A N 1
ATOM 697 C CA . GLU A 1 88 ? -13.418 2.838 12.269 1.00 65.00 88 GLU A CA 1
ATOM 698 C C . GLU A 1 88 ? -12.809 2.733 13.681 1.00 65.00 88 GLU A C 1
ATOM 700 O O . GLU A 1 88 ? -13.471 2.247 14.600 1.00 65.00 88 GLU A O 1
ATOM 705 N N . VAL A 1 89 ? -11.527 3.080 13.840 1.00 60.03 89 VAL A N 1
ATOM 706 C CA . VAL A 1 89 ? -10.758 2.822 15.074 1.00 60.03 89 VAL A CA 1
ATOM 707 C C . VAL A 1 89 ? -10.034 4.056 15.586 1.00 60.03 89 VAL A C 1
ATOM 709 O O . VAL A 1 89 ? -9.435 4.811 14.822 1.00 60.03 89 VAL A O 1
ATOM 712 N N . ASP A 1 90 ? -10.016 4.182 16.913 1.00 57.59 90 ASP A N 1
ATOM 713 C CA . ASP A 1 90 ? -9.144 5.088 17.660 1.00 57.59 90 ASP A CA 1
ATOM 714 C C . ASP A 1 90 ? -7.863 4.340 18.101 1.00 57.59 90 ASP A C 1
ATOM 716 O O . ASP A 1 90 ? -7.875 3.129 18.311 1.00 57.59 90 ASP A O 1
ATOM 720 N N . TYR A 1 91 ? -6.723 5.021 18.244 1.00 53.88 91 TYR A N 1
ATOM 721 C CA . TYR A 1 91 ? -5.372 4.422 18.356 1.00 53.88 91 TYR A CA 1
ATOM 722 C C . TYR A 1 91 ? -5.199 3.341 19.454 1.00 53.88 91 TYR A C 1
ATOM 724 O O . TYR A 1 91 ? -4.345 2.453 19.341 1.00 53.88 91 TYR A O 1
ATOM 732 N N . MET A 1 92 ? -6.004 3.391 20.519 1.00 54.78 92 MET A N 1
ATOM 733 C CA . MET A 1 92 ? -5.919 2.484 21.676 1.00 54.78 92 MET A CA 1
ATOM 734 C C . MET A 1 92 ? -6.541 1.099 21.440 1.00 54.78 92 MET A C 1
ATOM 736 O O . MET A 1 92 ? -6.372 0.187 22.251 1.00 54.78 92 MET A O 1
ATOM 740 N N . ASP A 1 93 ? -7.194 0.913 20.300 1.00 57.25 93 ASP A N 1
ATOM 741 C CA . ASP A 1 93 ? -7.944 -0.290 19.963 1.00 57.25 93 ASP A CA 1
ATOM 742 C C . ASP A 1 93 ? -7.096 -1.477 19.501 1.00 57.25 93 ASP A C 1
ATOM 744 O O . ASP A 1 93 ? -7.550 -2.619 19.550 1.00 57.25 93 ASP A O 1
ATOM 748 N N . LYS A 1 94 ? -5.820 -1.247 19.175 1.00 50.22 94 LYS A N 1
ATOM 749 C CA . LYS A 1 94 ? -4.859 -2.298 18.790 1.00 50.22 94 LYS A CA 1
ATOM 750 C C . LYS A 1 94 ? -4.606 -3.368 19.865 1.00 50.22 94 LYS A C 1
ATOM 752 O O . LYS A 1 94 ? -3.969 -4.378 19.585 1.00 50.22 94 LYS A O 1
ATOM 757 N N . TYR A 1 95 ? -5.064 -3.142 21.098 1.00 57.75 95 TYR A N 1
ATOM 758 C CA . TYR A 1 95 ? -4.958 -4.095 22.207 1.00 57.75 95 TYR A CA 1
ATOM 759 C C . TYR A 1 95 ? -6.244 -4.903 22.441 1.00 57.75 95 TYR A C 1
ATOM 761 O O . TYR A 1 95 ? -6.267 -5.772 23.318 1.00 57.75 95 TYR A O 1
ATOM 769 N N . ARG A 1 96 ? -7.319 -4.644 21.682 1.00 64.62 96 ARG A N 1
ATOM 770 C CA . ARG A 1 96 ? -8.556 -5.426 21.761 1.00 64.62 96 ARG A CA 1
ATOM 771 C C . ARG A 1 96 ? -8.459 -6.657 20.857 1.00 64.62 96 ARG A C 1
ATOM 773 O O . ARG A 1 96 ? -8.088 -6.562 19.694 1.00 64.62 96 ARG A O 1
ATOM 780 N N . LYS A 1 97 ? -8.789 -7.834 21.404 1.00 63.69 97 LYS A N 1
ATOM 781 C CA . LYS A 1 97 ? -8.640 -9.136 20.719 1.00 63.69 97 LYS A CA 1
ATOM 782 C C . LYS A 1 97 ? -9.521 -9.297 19.474 1.00 63.69 97 LYS A C 1
ATOM 784 O O . LYS A 1 97 ? -9.268 -10.191 18.677 1.00 63.69 97 LYS A O 1
ATOM 789 N N . ASP A 1 98 ? -10.561 -8.484 19.334 1.00 70.25 98 ASP A N 1
ATOM 790 C CA . ASP A 1 98 ? -11.525 -8.511 18.233 1.00 70.25 98 ASP A CA 1
ATOM 791 C C . ASP A 1 98 ? -11.156 -7.568 17.074 1.00 70.25 98 ASP A C 1
ATOM 793 O O . ASP A 1 98 ? -11.890 -7.487 16.086 1.00 70.25 98 ASP A O 1
ATOM 797 N N . ILE A 1 99 ? -10.039 -6.844 17.185 1.00 72.31 99 ILE A N 1
ATOM 798 C CA . ILE A 1 99 ? -9.613 -5.863 16.189 1.00 72.31 99 ILE A CA 1
ATOM 799 C C . ILE A 1 99 ? -8.495 -6.452 15.347 1.00 72.31 99 ILE A C 1
ATOM 801 O O . ILE A 1 99 ? -7.429 -6.821 15.835 1.00 72.31 99 ILE A O 1
ATOM 805 N N . VAL A 1 100 ? -8.778 -6.541 14.053 1.00 81.88 100 VAL A N 1
ATOM 806 C CA . VAL A 1 100 ? -7.850 -7.016 13.036 1.00 81.88 100 VAL A CA 1
ATOM 807 C C . VAL A 1 100 ? -7.369 -5.789 12.277 1.00 81.88 100 VAL A C 1
ATOM 809 O O . VAL A 1 100 ? -8.186 -5.008 11.788 1.00 81.88 100 VAL A O 1
ATOM 812 N N . ALA A 1 101 ? -6.053 -5.592 12.225 1.00 86.06 101 ALA A N 1
ATOM 813 C CA . ALA A 1 101 ? -5.450 -4.433 11.587 1.00 86.06 101 ALA A CA 1
ATOM 814 C C . ALA A 1 101 ? -4.173 -4.797 10.829 1.00 86.06 101 ALA A C 1
ATOM 816 O O . ALA A 1 101 ? -3.430 -5.698 11.218 1.00 86.06 101 ALA A O 1
ATOM 817 N N . VAL A 1 102 ? -3.915 -4.062 9.752 1.00 88.44 102 VAL A N 1
ATOM 818 C CA . VAL A 1 102 ? -2.728 -4.181 8.905 1.00 88.44 102 VAL A CA 1
ATOM 819 C C . VAL A 1 102 ? -1.964 -2.863 8.914 1.00 88.44 102 VAL A C 1
ATOM 821 O O . VAL A 1 102 ? -2.556 -1.785 8.847 1.00 88.44 102 VAL A O 1
ATOM 824 N N . PHE A 1 103 ? -0.639 -2.944 9.013 1.00 89.31 103 PHE A N 1
ATOM 825 C CA . PHE A 1 103 ? 0.226 -1.771 9.020 1.00 89.31 103 PHE A CA 1
ATOM 826 C C . PHE A 1 103 ? 0.797 -1.487 7.633 1.00 89.31 103 PHE A C 1
ATOM 828 O O . PHE A 1 103 ? 1.423 -2.352 7.005 1.00 89.31 103 PHE A O 1
ATOM 835 N N . PHE A 1 104 ? 0.640 -0.244 7.196 1.00 91.00 104 PHE A N 1
ATOM 836 C CA . PHE A 1 104 ? 1.211 0.286 5.968 1.00 91.00 104 PHE A CA 1
ATOM 837 C C . PHE A 1 104 ? 2.323 1.278 6.308 1.00 91.00 104 PHE A C 1
ATOM 839 O O . PHE A 1 104 ? 2.047 2.356 6.844 1.00 91.00 104 PHE A O 1
ATOM 846 N N . PRO A 1 105 ? 3.586 0.933 6.004 1.00 91.88 105 PRO A N 1
ATOM 847 C CA . PRO A 1 105 ? 4.702 1.845 6.164 1.00 91.88 105 PRO A CA 1
ATOM 848 C C . PRO A 1 105 ? 4.534 3.118 5.330 1.00 91.88 105 PRO A C 1
ATOM 850 O O . PRO A 1 105 ? 4.040 3.099 4.199 1.00 91.88 105 PRO A O 1
ATOM 853 N N . ALA A 1 106 ? 5.020 4.224 5.876 1.00 89.56 106 ALA A N 1
ATOM 854 C CA . ALA A 1 106 ? 5.233 5.470 5.163 1.00 89.56 106 ALA A CA 1
ATOM 855 C C . ALA A 1 106 ? 6.528 5.383 4.334 1.00 89.56 106 ALA A C 1
ATOM 857 O O . ALA A 1 106 ? 7.527 6.026 4.655 1.00 89.56 106 ALA A O 1
ATOM 858 N N . SER A 1 107 ? 6.558 4.509 3.325 1.00 89.75 107 SER A N 1
ATOM 859 C CA . SER A 1 107 ? 7.748 4.266 2.497 1.00 89.75 107 SER A CA 1
ATOM 860 C C . SER A 1 107 ? 8.095 5.433 1.571 1.00 89.75 107 SER A C 1
ATOM 862 O O . SER A 1 107 ? 9.262 5.622 1.242 1.00 89.75 107 SER A O 1
ATOM 864 N N . GLY A 1 108 ? 7.122 6.260 1.199 1.00 88.19 108 GLY A N 1
ATOM 865 C CA . GLY A 1 108 ? 7.293 7.249 0.144 1.00 88.19 108 GLY A CA 1
ATOM 866 C C . GLY A 1 108 ? 7.552 6.591 -1.215 1.00 88.19 108 GLY A C 1
ATOM 867 O O . GLY A 1 108 ? 7.136 5.456 -1.456 1.00 88.19 108 GLY A O 1
ATOM 868 N N . SER A 1 109 ? 8.263 7.293 -2.094 1.00 85.56 109 SER A N 1
ATOM 869 C CA . SER A 1 109 ? 8.649 6.806 -3.423 1.00 85.56 109 SER A CA 1
ATOM 870 C C . SER A 1 109 ? 10.136 6.995 -3.697 1.00 85.56 109 SER A C 1
ATOM 872 O O . SER A 1 109 ? 10.754 7.988 -3.312 1.00 85.56 109 SER A O 1
ATOM 874 N N . MET A 1 110 ? 10.734 6.043 -4.408 1.00 86.12 110 MET A N 1
ATOM 875 C CA . MET A 1 110 ? 12.112 6.146 -4.876 1.00 86.12 110 MET A CA 1
ATOM 876 C C . MET A 1 110 ? 12.139 6.788 -6.260 1.00 86.12 110 MET A C 1
ATOM 878 O O . MET A 1 110 ? 11.567 6.236 -7.187 1.00 86.12 110 MET A O 1
ATOM 882 N N . ARG A 1 111 ? 12.827 7.912 -6.461 1.00 77.50 111 ARG A N 1
ATOM 883 C CA . ARG A 1 111 ? 13.065 8.413 -7.827 1.00 77.50 111 ARG A CA 1
ATOM 884 C C . ARG A 1 111 ? 14.358 7.821 -8.363 1.00 77.50 111 ARG A C 1
ATOM 886 O O . ARG A 1 111 ? 15.334 7.801 -7.626 1.00 77.50 111 ARG A O 1
ATOM 893 N N . MET A 1 112 ? 14.400 7.418 -9.637 1.00 63.88 112 MET A N 1
ATOM 894 C CA . MET A 1 112 ? 15.592 6.805 -10.264 1.00 63.88 112 MET A CA 1
ATOM 895 C C . MET A 1 112 ? 16.902 7.605 -10.087 1.00 63.88 112 MET A C 1
ATOM 897 O O . MET A 1 112 ? 17.977 7.036 -10.229 1.00 63.88 112 MET A O 1
ATOM 901 N N . ALA A 1 113 ? 16.827 8.909 -9.799 1.00 59.66 113 ALA A N 1
ATOM 902 C CA . ALA A 1 113 ? 17.982 9.788 -9.616 1.00 59.66 113 ALA A CA 1
ATOM 903 C C . ALA A 1 113 ? 18.422 9.990 -8.148 1.00 59.66 113 ALA A C 1
ATOM 905 O O . ALA A 1 113 ? 19.409 10.685 -7.916 1.00 59.66 113 ALA A O 1
ATOM 906 N N . ASN A 1 114 ? 17.704 9.433 -7.166 1.00 63.31 114 ASN A N 1
ATOM 907 C CA . ASN A 1 114 ? 17.952 9.680 -5.744 1.00 63.31 114 ASN A CA 1
ATOM 908 C C . ASN A 1 114 ? 18.306 8.380 -5.011 1.00 63.31 114 ASN A C 1
ATOM 910 O O . ASN A 1 114 ? 17.622 7.378 -5.183 1.00 63.31 114 ASN A O 1
ATOM 914 N N . ASP A 1 115 ? 19.282 8.435 -4.101 1.00 70.69 115 ASP A N 1
ATOM 915 C CA . ASP A 1 115 ? 19.554 7.337 -3.154 1.00 70.69 115 ASP A CA 1
ATOM 916 C C . ASP A 1 115 ? 18.583 7.334 -1.955 1.00 70.69 115 ASP A C 1
ATOM 918 O O . ASP A 1 115 ? 18.527 6.379 -1.182 1.00 70.69 115 ASP A O 1
ATOM 922 N N . ASN A 1 116 ? 17.802 8.410 -1.794 1.00 82.19 116 ASN A N 1
ATOM 923 C CA . ASN A 1 116 ? 16.866 8.599 -0.689 1.00 82.19 116 ASN A CA 1
ATOM 924 C C . ASN A 1 116 ? 15.413 8.650 -1.192 1.00 82.19 116 ASN A C 1
ATOM 926 O O . ASN A 1 116 ? 15.113 9.466 -2.075 1.00 82.19 116 ASN A O 1
ATOM 930 N N . PRO A 1 117 ? 14.492 7.856 -0.608 1.00 87.06 117 PRO A N 1
ATOM 931 C CA . PRO A 1 117 ? 13.082 7.915 -0.973 1.00 87.06 117 PRO A CA 1
ATOM 932 C C . PRO A 1 117 ? 12.463 9.262 -0.583 1.00 87.06 117 PRO A C 1
ATOM 934 O O . PRO A 1 117 ? 12.629 9.749 0.538 1.00 87.06 117 PRO A O 1
ATOM 937 N N . LEU A 1 118 ? 11.726 9.862 -1.512 1.00 85.94 118 LEU A N 1
ATOM 938 C CA . LEU A 1 118 ? 10.949 11.073 -1.282 1.00 85.94 118 LEU A CA 1
ATOM 939 C C . LEU A 1 118 ? 9.710 10.748 -0.456 1.00 85.94 118 LEU A C 1
ATOM 941 O O . LEU A 1 118 ? 9.045 9.749 -0.703 1.00 85.94 118 LEU A O 1
ATOM 945 N N . GLY A 1 119 ? 9.382 11.601 0.513 1.00 82.88 119 GLY A N 1
ATOM 946 C CA . GLY A 1 119 ? 8.191 11.412 1.343 1.00 82.88 119 GLY A CA 1
ATOM 947 C C . GLY A 1 119 ? 8.279 10.241 2.327 1.00 82.88 119 GLY A C 1
ATOM 948 O O . GLY A 1 119 ? 7.296 9.981 3.018 1.00 82.88 119 GLY A O 1
ATOM 949 N N . LYS A 1 120 ? 9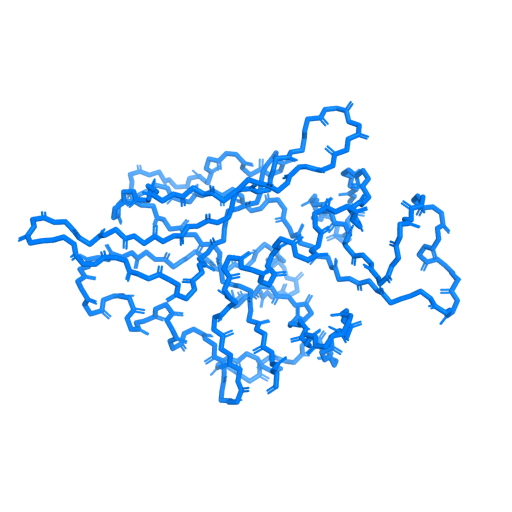.438 9.568 2.460 1.00 87.81 120 LYS A N 1
ATOM 950 C CA . LYS A 1 120 ? 9.651 8.563 3.514 1.00 87.81 120 LYS A CA 1
ATOM 951 C C . LYS A 1 120 ? 9.268 9.159 4.868 1.00 87.81 120 LYS A C 1
ATOM 953 O O . LYS A 1 120 ? 9.517 10.335 5.133 1.00 87.81 120 LYS A O 1
ATOM 958 N N . GLU A 1 121 ? 8.627 8.353 5.704 1.00 87.62 121 GLU A N 1
ATOM 959 C CA . GLU A 1 121 ? 8.060 8.743 6.998 1.00 87.62 121 GLU A CA 1
ATOM 960 C C . GLU A 1 121 ? 6.878 9.729 6.953 1.00 87.62 121 GLU A C 1
ATOM 962 O O . GLU A 1 121 ? 6.319 10.033 8.008 1.00 87.62 121 GLU A O 1
ATOM 967 N N . SER A 1 122 ? 6.475 10.196 5.766 1.00 82.50 122 SER A N 1
ATOM 968 C CA . SER A 1 122 ? 5.447 11.233 5.568 1.00 82.50 122 SER A CA 1
ATOM 969 C C . SER A 1 122 ? 4.303 10.802 4.644 1.00 82.50 122 SER A C 1
ATOM 971 O O . SER A 1 122 ? 3.193 11.319 4.764 1.00 82.50 122 SER A O 1
ATOM 973 N N . SER A 1 123 ? 4.546 9.844 3.750 1.00 82.88 123 SER A N 1
ATOM 974 C CA . SER A 1 123 ? 3.546 9.236 2.873 1.00 82.88 123 SER A CA 1
ATOM 975 C C . SER A 1 123 ? 3.891 7.777 2.575 1.00 82.88 123 SER A C 1
ATOM 977 O O . SER A 1 123 ? 5.020 7.337 2.780 1.00 82.88 123 SER A O 1
ATOM 979 N N . GLY A 1 124 ? 2.915 6.990 2.130 1.00 86.00 124 GLY A N 1
ATOM 980 C CA . GLY A 1 124 ? 3.142 5.661 1.560 1.00 86.00 124 GLY A CA 1
ATOM 981 C C . GLY A 1 124 ? 2.646 5.627 0.121 1.00 86.00 124 GLY A C 1
ATOM 982 O O . GLY A 1 124 ? 1.507 6.010 -0.124 1.00 86.00 124 GLY A O 1
ATOM 983 N N . GLU A 1 125 ? 3.477 5.184 -0.820 1.00 86.69 125 GLU A N 1
ATOM 984 C CA . GLU A 1 125 ? 3.090 5.100 -2.229 1.00 86.69 125 GLU A CA 1
ATOM 985 C C . GLU A 1 125 ? 3.144 3.655 -2.722 1.00 86.69 125 GLU A C 1
ATOM 987 O O . GLU A 1 125 ? 4.164 2.970 -2.581 1.00 86.69 125 GLU A O 1
ATOM 992 N N . TYR A 1 126 ? 2.034 3.197 -3.300 1.00 88.00 126 TYR A N 1
ATOM 993 C CA . TYR A 1 126 ? 1.829 1.789 -3.624 1.00 88.00 126 TYR A CA 1
ATOM 994 C C . TYR A 1 126 ? 1.385 1.588 -5.064 1.00 88.00 126 TYR A C 1
ATOM 996 O O . TYR A 1 126 ? 0.507 2.302 -5.548 1.00 88.00 126 TYR A O 1
ATOM 1004 N N . TRP A 1 127 ? 1.958 0.576 -5.714 1.00 88.50 127 TRP A N 1
ATOM 1005 C CA . TRP A 1 127 ? 1.462 0.082 -6.995 1.00 88.50 127 TRP A CA 1
ATOM 1006 C C . TRP A 1 127 ? 0.079 -0.547 -6.849 1.00 88.50 127 TRP A C 1
ATOM 1008 O O . TRP A 1 127 ? -0.169 -1.274 -5.881 1.00 88.50 127 TRP A O 1
ATOM 1018 N N . THR A 1 128 ? -0.779 -0.323 -7.843 1.00 86.12 128 THR A N 1
ATOM 1019 C CA . THR A 1 128 ? -2.030 -1.066 -8.001 1.00 86.12 128 THR A CA 1
ATOM 1020 C C . THR A 1 128 ? -2.022 -1.903 -9.282 1.00 86.12 128 THR A C 1
ATOM 1022 O O . THR A 1 128 ? -1.081 -1.852 -10.077 1.00 86.12 128 THR A O 1
ATOM 1025 N N . SER A 1 129 ? -3.033 -2.754 -9.450 1.00 85.50 129 SER A N 1
ATOM 1026 C CA . SER A 1 129 ? -3.162 -3.650 -10.602 1.00 85.50 129 SER A CA 1
ATOM 1027 C C . SER A 1 129 ? -3.639 -2.941 -11.871 1.00 85.50 129 SER A C 1
ATOM 1029 O O . SER A 1 129 ? -3.442 -3.467 -12.971 1.00 85.50 129 SER A O 1
ATOM 1031 N N . GLU A 1 130 ? -4.240 -1.757 -11.742 1.00 77.44 130 GLU A N 1
ATOM 1032 C CA . GLU A 1 130 ? -4.708 -0.966 -12.870 1.00 77.44 130 GLU A CA 1
ATOM 1033 C C . GLU A 1 130 ? -3.542 -0.368 -13.661 1.00 77.44 130 GLU A C 1
ATOM 1035 O O . GLU A 1 130 ? -2.717 0.398 -13.161 1.00 77.44 130 GLU A O 1
ATOM 1040 N N . SER A 1 131 ? -3.533 -0.680 -14.952 1.00 66.12 131 SER A N 1
ATOM 1041 C CA . SER A 1 131 ? -2.684 -0.049 -15.953 1.00 66.12 131 SER A CA 1
ATOM 1042 C C . SER A 1 131 ? -3.572 0.449 -17.086 1.00 66.12 131 SER A C 1
ATOM 1044 O O . SER A 1 131 ? -4.298 -0.353 -17.680 1.00 66.12 131 SER A O 1
ATOM 1046 N N . GLN A 1 132 ? -3.514 1.739 -17.402 1.00 53.94 132 GLN A N 1
ATOM 1047 C CA . GLN A 1 132 ? -4.063 2.276 -18.640 1.00 53.94 132 GLN A CA 1
ATOM 1048 C C . GLN A 1 132 ? -2.958 2.341 -19.698 1.00 53.94 132 GLN A C 1
ATOM 1050 O O . GLN A 1 132 ? -1.862 2.854 -19.485 1.00 53.94 132 GLN A O 1
ATOM 1055 N N . PHE A 1 133 ? -3.246 1.767 -20.861 1.00 47.25 133 PHE A N 1
ATOM 1056 C CA . PHE A 1 133 ? -2.382 1.861 -22.027 1.00 47.25 133 PHE A CA 1
ATOM 1057 C C . PHE A 1 133 ? -2.885 3.031 -22.871 1.00 47.25 133 PHE A C 1
ATOM 1059 O O . PHE A 1 133 ? -3.855 2.857 -23.608 1.00 47.25 133 PHE A O 1
ATOM 1066 N N . ASP A 1 134 ? -2.244 4.199 -22.793 1.00 41.97 134 ASP A N 1
ATOM 1067 C CA . ASP A 1 134 ? -2.340 5.151 -23.898 1.00 41.97 134 ASP A CA 1
ATOM 1068 C C . ASP A 1 134 ? -1.211 4.852 -24.891 1.00 41.97 134 ASP A C 1
ATOM 1070 O O . ASP A 1 134 ? -0.075 4.536 -24.533 1.00 41.97 134 ASP A O 1
ATOM 1074 N N . SER A 1 135 ? -1.546 4.962 -26.168 1.00 46.28 135 SER A N 1
ATOM 1075 C CA . SER A 1 135 ? -0.715 4.809 -27.359 1.00 46.28 135 SER A CA 1
ATOM 1076 C C . SER A 1 135 ? 0.668 5.481 -27.305 1.00 46.28 135 SER A C 1
ATOM 1078 O O . SER A 1 135 ? 1.535 5.109 -28.093 1.00 46.28 135 SER A O 1
ATOM 1080 N N . ASN A 1 136 ? 0.907 6.414 -26.374 1.00 45.88 136 ASN A N 1
ATOM 1081 C CA . ASN A 1 136 ? 2.189 7.095 -26.175 1.00 45.88 136 ASN A CA 1
ATOM 1082 C C . ASN A 1 136 ? 2.712 7.091 -24.720 1.00 45.88 136 ASN A C 1
ATOM 1084 O O . ASN A 1 136 ? 3.801 7.617 -24.476 1.00 45.88 136 ASN A O 1
ATOM 1088 N N . ALA A 1 137 ? 1.991 6.496 -23.760 1.00 47.72 137 ALA A N 1
ATOM 1089 C CA . ALA A 1 137 ? 2.423 6.360 -22.368 1.00 47.72 137 ALA A CA 1
ATOM 1090 C C . ALA A 1 137 ? 1.692 5.209 -21.637 1.00 47.72 137 ALA A C 1
ATOM 1092 O O . ALA A 1 137 ? 0.469 5.128 -21.633 1.00 47.72 137 ALA A O 1
ATOM 1093 N N . TYR A 1 138 ? 2.449 4.331 -20.976 1.00 48.78 138 TYR A N 1
ATOM 1094 C CA . TYR A 1 138 ? 1.971 3.457 -19.912 1.00 48.78 138 TYR A CA 1
ATOM 1095 C C . TYR A 1 138 ? 1.600 4.323 -18.712 1.00 48.78 138 TYR A C 1
ATOM 1097 O O . TYR A 1 138 ? 2.468 4.850 -18.014 1.00 48.78 138 TYR A O 1
ATOM 1105 N N . GLU A 1 139 ? 0.305 4.462 -18.487 1.00 50.97 139 GLU A N 1
ATOM 1106 C CA . GLU A 1 139 ? -0.237 5.013 -17.262 1.00 50.97 139 GLU A CA 1
ATOM 1107 C C . GLU A 1 139 ? -0.503 3.851 -16.314 1.00 50.97 139 GLU A C 1
ATOM 1109 O O . GLU A 1 139 ? -1.118 2.842 -16.649 1.00 50.97 139 GLU A O 1
ATOM 1114 N N . VAL A 1 140 ? 0.005 3.964 -15.107 1.00 54.19 140 VAL A N 1
ATOM 1115 C CA . VAL A 1 140 ? -0.182 2.972 -14.055 1.00 54.19 140 VAL A CA 1
ATOM 1116 C C . VAL A 1 140 ? -0.782 3.705 -12.880 1.00 54.19 140 VAL A C 1
ATOM 1118 O O . VAL A 1 140 ? -0.370 4.826 -12.566 1.00 54.19 140 VAL A O 1
ATOM 1121 N N . SER A 1 141 ? -1.797 3.101 -12.281 1.00 54.44 141 SER A N 1
ATOM 1122 C CA . SER A 1 141 ? -2.422 3.658 -11.097 1.00 54.44 141 SER A CA 1
ATOM 1123 C C . SER A 1 141 ? -1.530 3.422 -9.889 1.00 54.44 141 SER A C 1
ATOM 1125 O O . SER A 1 141 ? -0.879 2.382 -9.733 1.00 54.44 141 SER A O 1
ATOM 1127 N N . ASN A 1 142 ? -1.521 4.403 -9.001 1.00 59.16 142 ASN A N 1
ATOM 1128 C CA . ASN A 1 142 ? -0.961 4.241 -7.681 1.00 59.16 142 ASN A CA 1
ATOM 1129 C C . ASN A 1 142 ? -1.876 4.830 -6.622 1.00 59.16 142 ASN A C 1
ATOM 1131 O O . ASN A 1 142 ? -2.786 5.622 -6.879 1.00 59.16 142 ASN A O 1
ATOM 1135 N N . VAL A 1 143 ? -1.606 4.409 -5.395 1.00 59.00 143 VAL A N 1
ATOM 1136 C CA . VAL A 1 143 ? -2.265 4.944 -4.217 1.00 59.00 14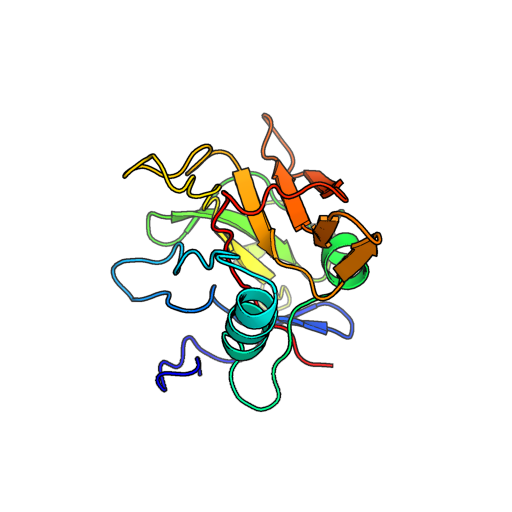3 VAL A CA 1
ATOM 1137 C C . VAL A 1 143 ? -1.257 5.717 -3.398 1.00 59.00 143 VAL A C 1
ATOM 1139 O O . VAL A 1 143 ? -0.200 5.199 -3.029 1.00 59.00 143 VAL A O 1
ATOM 1142 N N . TRP A 1 144 ? -1.609 6.969 -3.131 1.00 60.16 144 TRP A N 1
ATOM 1143 C CA . TRP A 1 144 ? -0.912 7.874 -2.239 1.00 60.16 144 TRP A CA 1
ATOM 1144 C C . TRP A 1 144 ? -1.625 7.880 -0.891 1.00 60.16 144 TRP A C 1
ATOM 1146 O O . TRP A 1 144 ? -2.760 8.333 -0.752 1.00 60.16 144 TRP A O 1
ATOM 1156 N N . LEU A 1 145 ? -0.938 7.351 0.117 1.00 62.81 145 LEU A N 1
ATOM 1157 C CA . LEU A 1 145 ? -1.336 7.448 1.511 1.00 62.81 145 LEU A CA 1
ATOM 1158 C C . LEU A 1 145 ? -0.688 8.702 2.090 1.00 62.81 145 LEU A C 1
ATOM 1160 O O . LEU A 1 145 ? 0.513 8.708 2.367 1.00 62.81 145 LEU A O 1
ATOM 1164 N N . PHE A 1 146 ? -1.469 9.768 2.241 1.00 63.22 146 PHE A N 1
ATOM 1165 C CA . PHE A 1 146 ? -1.018 11.001 2.873 1.00 63.22 146 PHE A CA 1
ATOM 1166 C C . PHE A 1 146 ? -1.300 10.977 4.358 1.00 63.22 146 PHE A C 1
ATOM 1168 O O . PHE A 1 146 ? -2.378 10.584 4.802 1.00 63.22 146 PHE A O 1
ATOM 1175 N N . TYR A 1 147 ? -0.350 11.494 5.124 1.00 58.75 147 TYR A N 1
ATOM 1176 C CA . TYR A 1 147 ? -0.488 11.569 6.558 1.00 58.75 147 TYR A CA 1
ATOM 1177 C C . TYR A 1 147 ? -0.330 13.015 7.036 1.00 58.75 147 TYR A C 1
A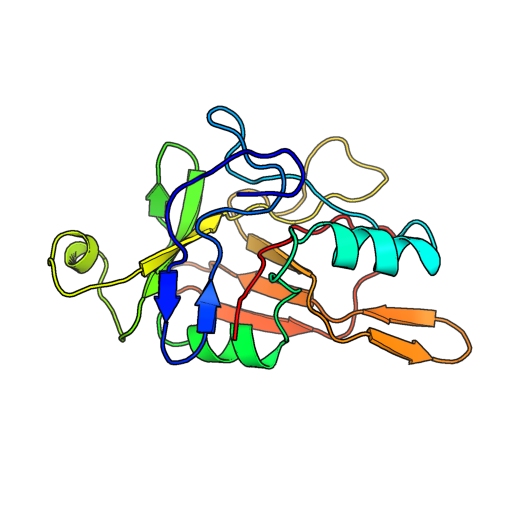TOM 1179 O O . TYR A 1 147 ? 0.676 13.391 7.633 1.00 58.75 147 TYR A O 1
ATOM 1187 N N . ASN A 1 148 ? -1.310 13.866 6.725 1.00 48.16 148 ASN A N 1
ATOM 1188 C CA . ASN A 1 148 ? -1.322 15.233 7.244 1.00 48.16 148 ASN A CA 1
ATOM 1189 C C . ASN A 1 148 ? -1.966 15.251 8.642 1.00 48.16 148 ASN A C 1
ATOM 1191 O O . ASN A 1 148 ? -2.814 14.417 8.949 1.00 48.16 148 ASN A O 1
ATOM 1195 N N . THR A 1 149 ? -1.500 16.149 9.509 1.00 46.69 149 THR A N 1
ATOM 1196 C CA . THR A 1 149 ? -1.632 16.158 10.983 1.00 46.69 149 THR A CA 1
ATOM 1197 C C . THR A 1 149 ? -3.017 15.793 11.558 1.00 46.69 149 THR A C 1
ATOM 1199 O O . THR A 1 149 ? -3.753 16.674 11.999 1.00 46.69 149 THR A O 1
ATOM 1202 N N . GLY A 1 150 ? -3.354 14.498 11.623 1.00 50.25 150 GLY A N 1
ATOM 1203 C CA . GLY A 1 150 ? -4.486 13.987 12.408 1.00 50.25 150 GLY A CA 1
ATOM 1204 C C . GLY A 1 150 ? -5.435 12.978 11.748 1.00 50.25 150 GLY A C 1
ATOM 1205 O O . GLY A 1 150 ? -6.362 12.566 12.431 1.00 50.25 150 GLY A O 1
ATOM 1206 N N . LYS A 1 151 ? -5.257 12.580 10.478 1.00 57.03 151 LYS A N 1
ATOM 1207 C CA . LYS A 1 151 ? -5.887 11.368 9.895 1.00 57.03 151 LYS A CA 1
ATOM 1208 C C . LYS A 1 151 ? -5.138 10.969 8.621 1.00 57.03 151 LYS A C 1
ATOM 1210 O O . LYS A 1 151 ? -4.697 11.844 7.876 1.00 57.03 151 LYS A O 1
ATOM 1215 N N . ALA A 1 152 ? -4.978 9.673 8.362 1.00 64.50 152 ALA A N 1
ATOM 1216 C CA . ALA A 1 152 ? -4.495 9.237 7.055 1.00 64.50 152 ALA A CA 1
ATOM 1217 C C . ALA A 1 152 ? -5.571 9.496 5.991 1.00 64.50 152 ALA A C 1
ATOM 1219 O O . ALA A 1 152 ? -6.750 9.240 6.233 1.00 64.50 152 ALA A O 1
ATOM 1220 N N . ALA A 1 153 ? -5.162 9.965 4.819 1.00 66.19 153 ALA A N 1
ATOM 1221 C CA . ALA A 1 153 ? -6.009 10.064 3.642 1.00 66.19 153 ALA A CA 1
ATOM 1222 C C . ALA A 1 153 ? -5.484 9.113 2.564 1.00 66.19 153 ALA A C 1
ATOM 1224 O O . ALA A 1 153 ? -4.274 8.976 2.383 1.00 66.19 153 ALA A O 1
ATOM 1225 N N . ILE A 1 154 ? -6.408 8.459 1.863 1.00 70.94 154 ILE A N 1
ATOM 1226 C CA . ILE A 1 154 ? -6.107 7.633 0.696 1.00 70.94 154 ILE A CA 1
ATOM 1227 C C . ILE A 1 154 ? -6.545 8.410 -0.534 1.00 70.94 154 ILE A C 1
ATOM 1229 O O . ILE A 1 154 ? -7.738 8.669 -0.709 1.00 70.94 154 ILE A O 1
ATOM 1233 N N . GLU A 1 155 ? -5.585 8.754 -1.382 1.00 69.38 155 GLU A N 1
ATOM 1234 C CA . GLU A 1 155 ? -5.831 9.327 -2.698 1.00 69.38 155 GLU A CA 1
ATOM 1235 C C . GLU A 1 155 ? -5.368 8.340 -3.771 1.00 69.38 155 GLU A C 1
ATOM 1237 O O . GLU A 1 155 ? -4.253 7.822 -3.732 1.00 69.38 155 GLU A O 1
ATOM 1242 N N . THR A 1 156 ? -6.246 8.053 -4.727 1.00 62.66 156 THR A N 1
ATOM 1243 C CA . THR A 1 156 ? -5.918 7.282 -5.930 1.00 62.66 156 THR A CA 1
ATOM 1244 C C . THR A 1 156 ? -5.583 8.266 -7.039 1.00 62.66 156 THR A C 1
ATOM 1246 O O . THR A 1 156 ? -6.416 9.117 -7.366 1.00 62.66 156 THR A O 1
ATOM 1249 N N . THR A 1 157 ? -4.405 8.156 -7.641 1.00 61.47 157 THR A N 1
ATOM 1250 C CA . THR A 1 157 ? -4.016 8.985 -8.785 1.00 61.47 157 THR A CA 1
ATOM 1251 C C . THR A 1 157 ? -3.615 8.105 -9.967 1.00 61.47 157 THR A C 1
ATOM 1253 O O . THR A 1 157 ? -3.029 7.035 -9.819 1.00 61.47 157 THR A O 1
ATOM 1256 N N . LEU A 1 158 ? -3.975 8.556 -11.169 1.00 56.69 158 LEU A N 1
ATOM 1257 C CA . LEU A 1 158 ? -3.643 7.923 -12.449 1.00 56.69 158 LEU A CA 1
ATOM 1258 C C . LEU A 1 158 ? -2.408 8.595 -13.067 1.00 56.69 158 LEU A C 1
ATOM 1260 O O . LEU A 1 158 ? -2.443 8.986 -14.220 1.00 56.69 158 LEU A O 1
ATOM 1264 N N . HIS A 1 159 ? -1.330 8.834 -12.312 1.00 53.78 159 HIS A N 1
ATOM 1265 C CA . HIS A 1 159 ? -0.148 9.504 -12.878 1.00 53.78 159 HIS A CA 1
ATOM 1266 C C . HIS A 1 159 ? 1.147 9.106 -12.164 1.00 53.78 159 HIS A C 1
ATOM 1268 O O . HIS A 1 159 ? 1.747 9.911 -11.448 1.00 53.78 159 HIS A O 1
ATOM 1274 N N . VAL A 1 160 ? 1.641 7.888 -12.402 1.00 54.62 160 VAL A N 1
ATOM 1275 C CA . VAL A 1 160 ? 3.041 7.576 -12.076 1.00 54.62 160 VAL A CA 1
ATOM 1276 C C . VAL A 1 160 ? 3.911 7.759 -13.309 1.00 54.62 160 VAL A C 1
ATOM 1278 O O . VAL A 1 160 ? 3.731 7.110 -14.333 1.00 54.62 160 VAL A O 1
ATOM 1281 N N . SER A 1 161 ? 4.902 8.637 -13.188 1.00 53.75 161 SER A N 1
ATOM 1282 C CA . SER A 1 161 ? 6.039 8.661 -14.103 1.00 53.75 161 SER A CA 1
ATOM 1283 C C . SER A 1 161 ? 6.848 7.374 -13.932 1.00 53.75 161 SER A C 1
ATOM 1285 O O . SER A 1 161 ? 7.181 7.011 -12.804 1.00 53.75 161 SER A O 1
ATOM 1287 N N . TYR A 1 162 ? 7.237 6.727 -15.035 1.00 55.22 162 TYR A N 1
ATOM 1288 C CA . TYR A 1 162 ? 8.128 5.551 -15.075 1.00 55.22 162 TYR A CA 1
ATOM 1289 C C . TYR A 1 162 ? 9.356 5.649 -14.152 1.00 55.22 162 TYR A C 1
ATOM 1291 O O . TYR A 1 162 ? 9.899 4.638 -13.719 1.00 55.22 162 TYR A O 1
ATOM 1299 N N . ALA A 1 163 ? 9.791 6.875 -13.842 1.00 55.88 163 ALA A N 1
ATOM 1300 C CA . ALA A 1 163 ? 10.932 7.192 -12.994 1.00 55.88 163 ALA A CA 1
ATOM 1301 C C . ALA A 1 163 ? 10.739 6.925 -11.488 1.00 55.88 163 ALA A C 1
ATOM 1303 O O . ALA A 1 163 ? 11.695 7.126 -10.731 1.00 55.88 163 ALA A O 1
ATOM 1304 N N . ASN A 1 164 ? 9.555 6.494 -11.042 1.00 73.88 164 ASN A N 1
ATOM 1305 C CA . ASN A 1 164 ? 9.283 6.249 -9.628 1.00 73.88 164 ASN A CA 1
ATOM 1306 C C . ASN A 1 164 ? 9.242 4.748 -9.309 1.00 73.88 164 ASN A C 1
ATOM 1308 O O . ASN A 1 164 ? 8.565 3.959 -9.964 1.00 73.88 164 ASN A O 1
ATOM 1312 N N . GLY A 1 165 ? 9.965 4.365 -8.267 1.00 84.06 165 GLY A N 1
ATOM 1313 C CA . GLY A 1 165 ? 9.881 3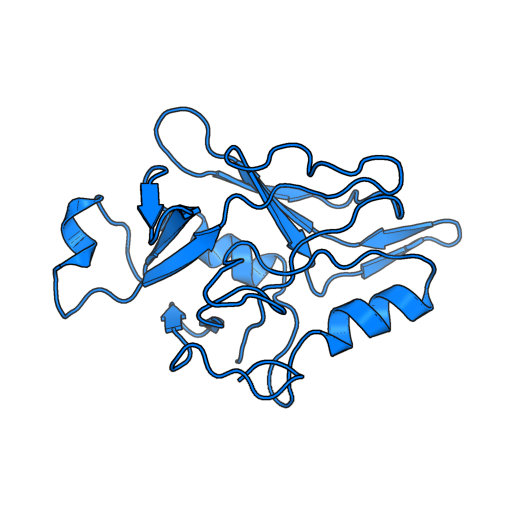.083 -7.603 1.00 84.06 165 GLY A CA 1
ATOM 1314 C C . GLY A 1 165 ? 8.907 3.178 -6.444 1.00 84.06 165 GLY A C 1
ATOM 1315 O O . GLY A 1 165 ? 9.141 3.955 -5.519 1.00 84.06 165 GLY A O 1
ATOM 1316 N N . LEU A 1 166 ? 7.835 2.392 -6.487 1.00 87.62 166 LEU A N 1
ATOM 1317 C CA . LEU A 1 166 ? 6.814 2.355 -5.437 1.00 87.62 166 LEU A CA 1
ATOM 1318 C C . LEU A 1 166 ? 6.852 1.024 -4.686 1.00 87.62 166 LEU A C 1
ATOM 1320 O O . LEU A 1 166 ? 7.437 0.039 -5.151 1.00 87.62 166 LEU A O 1
ATOM 1324 N N . SER A 1 167 ? 6.235 0.992 -3.508 1.00 91.12 167 SER A N 1
ATOM 1325 C CA . SER A 1 167 ? 6.096 -0.236 -2.732 1.00 91.12 167 SER A CA 1
ATOM 1326 C C . SER A 1 167 ? 5.019 -1.151 -3.323 1.00 91.12 167 SER A C 1
ATOM 1328 O O . SER A 1 167 ? 4.049 -0.702 -3.930 1.00 91.12 167 SER A O 1
ATOM 1330 N N . VAL A 1 168 ? 5.166 -2.458 -3.099 1.00 90.94 168 VAL A N 1
ATOM 1331 C CA . VAL A 1 168 ? 4.138 -3.458 -3.421 1.00 90.94 168 VAL A CA 1
ATOM 1332 C C . VAL A 1 168 ? 3.585 -4.041 -2.126 1.00 90.94 168 VAL A C 1
ATOM 1334 O O . VAL A 1 168 ? 4.345 -4.536 -1.291 1.00 90.94 168 VAL A O 1
ATOM 1337 N N . ARG A 1 169 ? 2.258 -4.013 -1.971 1.00 93.19 169 ARG A N 1
ATOM 1338 C CA . ARG A 1 169 ? 1.528 -4.679 -0.888 1.00 93.19 169 ARG A CA 1
ATOM 1339 C C . ARG A 1 169 ? 0.496 -5.620 -1.490 1.00 93.19 169 ARG A C 1
ATOM 1341 O O . ARG A 1 169 ? -0.504 -5.149 -2.003 1.00 93.19 169 ARG A O 1
ATOM 1348 N N . CYS A 1 170 ? 0.723 -6.924 -1.417 1.00 93.81 170 CYS A N 1
ATOM 1349 C CA . CYS A 1 170 ? -0.141 -7.888 -2.096 1.00 93.81 170 CYS A CA 1
ATOM 1350 C C . CYS A 1 170 ? -1.443 -8.184 -1.347 1.00 93.81 170 CYS A C 1
ATOM 1352 O O . CYS A 1 170 ? -1.510 -8.061 -0.120 1.00 93.81 170 CYS A O 1
ATOM 1354 N N . VAL A 1 171 ? -2.435 -8.667 -2.093 1.00 94.50 171 VAL A N 1
ATOM 1355 C CA . VAL A 1 171 ? -3.732 -9.127 -1.584 1.00 94.50 171 VAL A CA 1
ATOM 1356 C C . VAL A 1 171 ? -4.106 -10.518 -2.101 1.00 94.50 171 VAL A C 1
ATOM 1358 O O . VAL A 1 171 ? -3.526 -11.022 -3.065 1.00 94.50 171 VAL A O 1
ATOM 1361 N N . LYS A 1 172 ? -5.088 -11.128 -1.441 1.00 93.06 172 LYS A N 1
ATOM 1362 C CA . LYS A 1 172 ? -5.783 -12.367 -1.800 1.00 93.06 172 LYS A CA 1
ATOM 1363 C C . LYS A 1 172 ? -7.291 -12.129 -1.720 1.00 93.06 172 LYS A C 1
ATOM 1365 O O . LYS A 1 172 ? -7.741 -11.444 -0.803 1.00 93.06 172 LYS A O 1
ATOM 1370 N N . LYS A 1 173 ? -8.031 -12.691 -2.672 1.00 87.12 173 LYS A N 1
ATOM 1371 C CA . LYS A 1 173 ? -9.494 -12.664 -2.768 1.00 87.12 173 LYS A CA 1
ATOM 1372 C C . LYS A 1 173 ? -9.973 -14.040 -3.210 1.00 87.12 173 LYS A C 1
ATOM 1374 O O . LYS A 1 173 ? -9.189 -14.688 -3.944 1.00 87.12 173 LYS A O 1
#

Radius of gyration: 15.25 Å; Cα contacts (8 Å, |Δi|>4): 411; chains: 1; bounding box: 33×34×50 Å

Nearest PDB structures (foldseek):
  7pel-assembly1_D  TM=3.426E-01  e=1.063E+00  Simian T-lymphotropic virus 1
  6voy-assembly1_D  TM=4.095E-01  e=2.779E+00  Saccharolobus solfataricus P2
  7pel-assembly1_E  TM=3.058E-01  e=9.492E-01  Simian T-lymphotropic virus 1
  7ouf-assembly1_E  TM=3.038E-01  e=1.492E+00  Simian T-lymphotropic virus 1
  7ouf-assembly1_D  TM=3.064E-01  e=2.346E+00  Simian T-lymphotropic virus 1

Foldseek 3Di:
DWQVPDQPDFFFDQPNKTWRQAWQQADLVRRLGDFQFPPDPCSVVVLQNRGHPQKGFAALVNVVSQFQQWEAWDADSNFTWIKGWNDNDYPVCVPPPPITIHTHGQCAKDFLVDPHHPRHNFKAKEFGPDWDDDPVDTFTKIWIFGRDPGTTGIDIDRDDDSRITHITIIIHD

Solvent-accessible surface area (backbone atoms only — not comparable to full-atom values): 9330 Å² total; per-residue (Å²): 81,41,70,84,68,55,65,76,59,68,65,40,61,41,84,83,40,29,32,49,51,52,32,36,73,42,46,97,91,41,65,54,31,38,65,48,50,35,87,48,81,69,28,53,53,55,54,48,62,48,31,21,94,88,38,33,56,30,42,67,66,61,56,57,73,40,37,78,15,36,22,48,78,43,73,55,97,91,39,39,24,34,43,32,38,66,48,77,55,62,84,77,48,84,77,40,93,89,58,47,67,45,63,46,46,15,41,13,34,32,40,83,90,47,100,58,50,48,51,47,68,49,19,23,29,31,53,34,59,50,65,49,81,50,99,89,44,75,33,33,32,33,39,42,34,40,58,56,101,78,43,41,41,70,43,80,44,79,72,50,62,56,55,42,15,26,27,41,54,31,28,37,120

Mean predicted aligned error: 8.3 Å